Protein AF-X0XBH0-F1 (afdb_monomer_lite)

Radius of gyration: 17.55 Å; chains: 1; bounding box: 40×26×43 Å

Sequence (99 aa):
TYCTFSLRGKPFDKLWETIKGRSIAEVKEQEGEENPLFRQIRKHGLTREFPLIITTIKAFSEGRVRLEGDQVVDHNGKPIKAYDLTEEIDEKVKGALAE

Organism: NCBI:txid412755

Structure (mmCIF, N/CA/C/O backbone):
data_AF-X0XBH0-F1
#
_entry.id   AF-X0XBH0-F1
#
loop_
_atom_site.group_PDB
_atom_site.id
_atom_site.type_symbol
_atom_site.label_atom_id
_atom_site.label_alt_id
_atom_site.label_comp_id
_atom_site.label_asym_id
_atom_site.label_entity_id
_atom_site.label_seq_id
_atom_site.pdbx_PDB_ins_code
_atom_site.Cartn_x
_atom_site.Cartn_y
_atom_site.Cartn_z
_atom_site.occupancy
_atom_site.B_iso_or_equiv
_atom_site.auth_seq_id
_atom_site.auth_comp_id
_atom_site.auth_asym_id
_atom_site.auth_atom_id
_atom_site.pdbx_PDB_model_num
ATOM 1 N N . THR A 1 1 ? 4.485 0.941 -11.712 1.00 94.94 1 THR A N 1
ATOM 2 C CA . THR A 1 1 ? 4.485 -0.205 -10.777 1.00 94.94 1 THR A CA 1
ATOM 3 C C . THR A 1 1 ? 3.481 0.064 -9.669 1.00 94.94 1 THR A C 1
ATOM 5 O O . THR A 1 1 ? 3.070 1.211 -9.526 1.00 94.94 1 THR A O 1
ATOM 8 N N . TYR A 1 2 ? 3.050 -0.946 -8.917 1.00 97.00 2 TYR A N 1
ATOM 9 C CA . TYR A 1 2 ? 2.197 -0.772 -7.735 1.00 97.00 2 TYR A CA 1
ATOM 10 C C . TYR A 1 2 ? 2.372 -1.935 -6.751 1.00 97.00 2 TYR A C 1
ATOM 12 O O . TYR A 1 2 ? 2.920 -2.973 -7.104 1.00 97.00 2 TYR A O 1
ATOM 20 N N . CYS A 1 3 ? 1.893 -1.751 -5.525 1.00 97.38 3 CYS A N 1
ATOM 21 C CA . CYS A 1 3 ? 1.722 -2.797 -4.520 1.00 97.38 3 CYS A CA 1
ATOM 22 C C . CYS A 1 3 ? 0.366 -2.570 -3.853 1.00 97.38 3 CYS A C 1
ATOM 24 O O . CYS A 1 3 ? -0.008 -1.422 -3.600 1.00 97.38 3 CYS A O 1
ATOM 26 N N . THR A 1 4 ? -0.363 -3.641 -3.562 1.00 96.75 4 THR A N 1
ATOM 27 C CA . THR A 1 4 ? -1.619 -3.576 -2.805 1.00 96.75 4 THR A CA 1
ATOM 28 C C . THR A 1 4 ? -1.475 -4.255 -1.450 1.00 96.75 4 THR A C 1
ATOM 30 O O . THR A 1 4 ? -0.561 -5.041 -1.239 1.00 96.75 4 THR A O 1
ATOM 33 N N . PHE A 1 5 ? -2.352 -3.927 -0.506 1.00 95.62 5 PHE A N 1
ATOM 34 C CA . PHE A 1 5 ? -2.511 -4.688 0.729 1.00 95.62 5 PHE A CA 1
ATOM 35 C C . PHE A 1 5 ? -3.971 -4.635 1.172 1.00 95.62 5 PHE A C 1
ATOM 37 O O . PHE A 1 5 ? -4.698 -3.684 0.874 1.00 95.62 5 PHE A O 1
ATOM 44 N N . SER A 1 6 ? -4.411 -5.678 1.870 1.00 95.56 6 SER A N 1
ATOM 45 C CA . SER A 1 6 ? -5.780 -5.762 2.369 1.00 95.56 6 SER A CA 1
ATOM 46 C C . SER A 1 6 ? -5.987 -4.816 3.551 1.00 95.56 6 SER A C 1
ATOM 48 O O . SER A 1 6 ? -5.204 -4.817 4.496 1.00 95.56 6 SER A O 1
ATOM 50 N N . LEU A 1 7 ? -7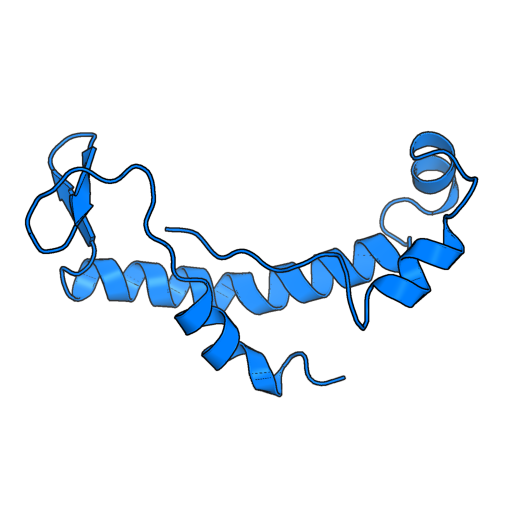.092 -4.066 3.537 1.00 96.06 7 LEU A N 1
ATOM 51 C CA . LEU A 1 7 ? -7.583 -3.323 4.706 1.00 96.06 7 LEU A CA 1
ATOM 52 C C . LEU A 1 7 ? -8.473 -4.184 5.620 1.00 96.06 7 LEU A 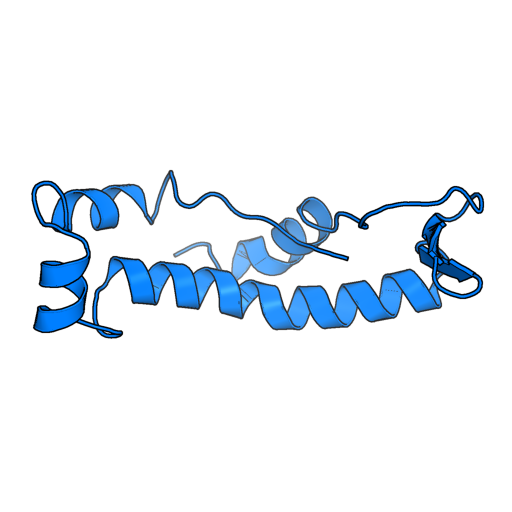C 1
ATOM 54 O O . LEU A 1 7 ? -9.069 -3.672 6.561 1.00 96.06 7 LEU A O 1
ATOM 58 N N . ARG A 1 8 ? -8.611 -5.478 5.318 1.00 94.56 8 ARG A N 1
ATOM 59 C CA . ARG A 1 8 ? -9.313 -6.499 6.111 1.00 94.56 8 ARG A CA 1
ATOM 60 C C . ARG A 1 8 ? -8.311 -7.512 6.657 1.00 94.56 8 ARG A C 1
ATOM 62 O O . ARG A 1 8 ? -7.262 -7.721 6.047 1.00 94.56 8 ARG A O 1
ATOM 69 N N . GLY A 1 9 ? -8.661 -8.179 7.747 1.00 93.50 9 GLY A N 1
ATOM 70 C CA . GLY A 1 9 ? -7.762 -9.046 8.498 1.00 93.50 9 GLY A CA 1
ATOM 71 C C . GLY A 1 9 ? -7.102 -8.310 9.662 1.00 93.50 9 GLY A C 1
ATOM 72 O O . GLY A 1 9 ? -7.261 -7.100 9.854 1.00 93.50 9 GLY A O 1
ATOM 73 N N . LYS A 1 10 ? -6.316 -9.041 10.457 1.00 89.44 10 LYS A N 1
ATOM 74 C CA . LYS A 1 10 ? -5.485 -8.429 11.501 1.00 89.44 10 LYS A CA 1
ATOM 75 C C . LYS A 1 10 ? -4.389 -7.565 10.848 1.00 89.44 10 LYS A C 1
ATOM 77 O O . LYS A 1 10 ? -3.804 -8.010 9.865 1.00 89.44 10 LYS A O 1
ATOM 82 N N . PRO A 1 11 ? -4.089 -6.366 11.382 1.00 91.44 11 PRO A N 1
A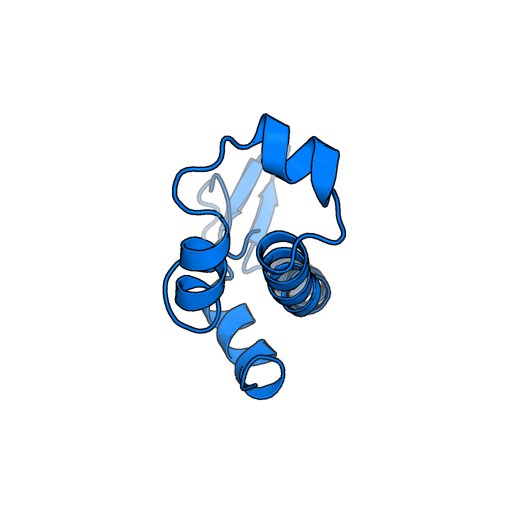TOM 83 C CA . PRO A 1 11 ? -4.638 -5.771 12.607 1.00 91.44 11 PRO A CA 1
ATOM 84 C C . PRO A 1 11 ? -5.902 -4.907 12.401 1.00 91.44 11 PRO A C 1
ATOM 86 O O . PRO A 1 11 ? -6.465 -4.419 13.379 1.00 91.44 11 PRO A O 1
ATOM 89 N N . PHE A 1 12 ? -6.363 -4.709 11.163 1.00 96.44 12 PHE A N 1
ATOM 90 C CA . PHE A 1 12 ? -7.423 -3.754 10.823 1.00 96.44 12 PHE A CA 1
ATOM 91 C C . PHE A 1 12 ? -8.812 -4.126 11.338 1.00 96.44 12 PHE A C 1
ATOM 93 O O . PHE A 1 12 ? -9.564 -3.229 11.704 1.00 96.44 12 PHE A O 1
ATOM 100 N N . ASP A 1 13 ? -9.166 -5.412 11.397 1.00 96.06 13 ASP A N 1
ATOM 101 C CA . ASP A 1 13 ? -10.534 -5.835 11.741 1.00 96.06 13 ASP A CA 1
ATOM 102 C C . ASP A 1 13 ? -11.023 -5.253 13.074 1.00 96.06 13 ASP A C 1
ATOM 104 O O . ASP A 1 13 ? -12.147 -4.767 13.166 1.00 96.06 13 ASP A O 1
ATOM 108 N N . LYS A 1 14 ? -10.157 -5.215 14.096 1.00 95.75 14 LYS A N 1
ATOM 109 C CA . LYS A 1 14 ? -10.501 -4.620 15.398 1.00 95.75 14 LYS A CA 1
ATOM 110 C C . LYS A 1 14 ? -10.735 -3.111 15.307 1.00 95.75 14 LYS A C 1
ATOM 112 O O . LYS A 1 14 ? -11.598 -2.593 16.002 1.00 95.75 14 LYS A O 1
ATOM 117 N N . LEU A 1 15 ? -9.968 -2.418 14.466 1.00 96.50 15 LEU A N 1
ATOM 118 C CA . LEU A 1 15 ? -10.054 -0.969 14.270 1.00 96.50 15 LEU A CA 1
ATOM 119 C C . LEU A 1 15 ? -11.262 -0.581 13.407 1.00 96.50 15 LEU A C 1
ATOM 121 O O . LEU A 1 15 ? -11.818 0.496 13.572 1.00 96.50 15 LEU A O 1
ATOM 125 N N . TRP A 1 16 ? -11.712 -1.463 12.513 1.00 96.75 16 TRP A N 1
ATOM 126 C CA . TRP A 1 16 ? -12.977 -1.275 11.802 1.00 96.75 16 TRP A CA 1
ATOM 127 C C . TRP A 1 16 ? -14.182 -1.335 12.743 1.00 96.75 16 TRP A C 1
ATOM 129 O O . TRP A 1 16 ? -15.119 -0.557 12.577 1.00 96.75 16 TRP A O 1
ATOM 139 N N . GLU A 1 17 ? -14.161 -2.219 13.743 1.00 96.56 17 GLU A N 1
ATOM 140 C CA . GLU A 1 17 ? -15.258 -2.321 14.711 1.00 96.56 17 GLU A CA 1
ATOM 141 C C . GLU A 1 17 ? -15.401 -1.058 15.581 1.00 96.56 17 GLU A C 1
ATOM 143 O O . GLU A 1 17 ? -16.521 -0.726 15.963 1.00 96.56 17 GLU A O 1
ATOM 148 N N . THR A 1 18 ? -14.329 -0.293 15.839 1.00 95.06 18 THR A N 1
ATOM 149 C CA . THR A 1 18 ? -14.413 0.938 16.657 1.00 95.06 18 THR A CA 1
ATOM 150 C C . THR A 1 18 ? -15.133 2.098 15.966 1.00 95.06 18 THR A C 1
ATOM 152 O O . THR A 1 18 ? -15.586 3.026 16.637 1.00 95.06 18 THR A O 1
ATOM 155 N N . ILE A 1 19 ? -15.258 2.063 14.636 1.00 95.50 19 ILE A N 1
ATOM 156 C CA . ILE A 1 19 ? -15.960 3.093 13.853 1.00 95.50 19 ILE A CA 1
ATOM 157 C C . ILE A 1 19 ? -17.302 2.606 13.291 1.00 95.50 19 ILE A C 1
ATOM 159 O O . ILE A 1 19 ? -17.976 3.319 12.549 1.00 95.50 19 ILE A O 1
ATOM 163 N N . LYS A 1 20 ? -17.711 1.384 13.633 1.00 95.38 20 LYS A N 1
ATOM 164 C CA . LYS A 1 20 ? -18.949 0.778 13.147 1.00 95.38 20 LYS A CA 1
ATOM 165 C C . LYS A 1 20 ? -20.168 1.560 13.633 1.00 95.38 20 LYS A C 1
ATOM 167 O O . LYS A 1 20 ? -20.286 1.883 14.810 1.00 95.38 20 LYS A O 1
ATOM 172 N N . GLY A 1 21 ? -21.087 1.850 12.714 1.00 95.50 21 GLY A N 1
ATOM 173 C CA . GLY A 1 21 ? -22.293 2.631 13.004 1.00 95.50 21 GLY A CA 1
ATOM 174 C C . GLY A 1 21 ? -22.078 4.148 13.045 1.00 95.50 21 GLY A C 1
ATOM 175 O O .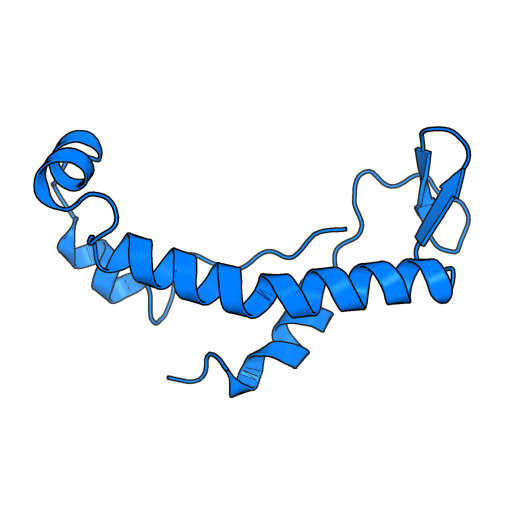 GLY A 1 21 ? -23.053 4.872 13.213 1.00 95.50 21 GLY A O 1
ATOM 176 N N . ARG A 1 22 ? -20.845 4.632 12.848 1.00 96.62 22 ARG A N 1
ATOM 177 C CA . ARG A 1 22 ? -20.534 6.057 12.680 1.00 96.62 22 ARG A CA 1
ATOM 178 C C . ARG A 1 22 ? -20.374 6.381 11.201 1.00 96.62 22 ARG A C 1
ATOM 180 O O . ARG A 1 22 ? -19.892 5.559 10.419 1.00 96.62 22 ARG A O 1
ATOM 187 N N . SER A 1 23 ? -20.768 7.583 10.806 1.00 96.69 23 SER A N 1
ATOM 188 C CA . SER A 1 23 ? -20.499 8.080 9.461 1.00 96.69 23 SER A CA 1
ATOM 189 C C . SER A 1 23 ? -19.026 8.477 9.308 1.00 96.69 23 SER A C 1
ATOM 191 O O . SER A 1 23 ? -18.356 8.870 10.263 1.00 96.69 23 SER A O 1
ATOM 193 N N . ILE A 1 24 ? -18.515 8.430 8.074 1.00 94.62 24 ILE A N 1
ATOM 194 C CA . ILE A 1 24 ? -17.144 8.878 7.770 1.00 94.62 24 ILE A CA 1
ATOM 195 C C . ILE A 1 24 ? -16.965 10.363 8.118 1.00 94.62 24 ILE A C 1
ATOM 197 O O . ILE A 1 24 ? -15.896 10.757 8.578 1.00 94.62 24 ILE A O 1
ATOM 201 N N . ALA A 1 25 ? -18.006 11.180 7.924 1.00 97.25 25 ALA A N 1
ATOM 202 C CA . ALA A 1 25 ? -17.978 12.599 8.263 1.00 97.25 25 ALA A CA 1
ATOM 203 C C . ALA A 1 25 ? -17.779 12.818 9.772 1.00 97.25 25 ALA A C 1
ATOM 205 O O . ALA A 1 25 ? -16.904 13.586 10.153 1.00 97.25 25 ALA A O 1
ATOM 206 N N . GLU A 1 26 ? -18.515 12.092 10.621 1.00 97.50 26 GLU A N 1
ATOM 207 C CA . GLU A 1 26 ? -18.367 12.174 12.082 1.00 97.50 26 GLU A CA 1
ATOM 208 C C . GLU A 1 26 ? -16.987 11.712 12.553 1.00 97.50 26 GLU A C 1
ATOM 210 O O . GLU A 1 26 ? -16.372 12.370 13.387 1.00 97.50 26 GLU A O 1
ATOM 215 N N . VAL A 1 27 ? -16.480 10.599 12.010 1.00 97.12 27 VAL A N 1
ATOM 216 C CA . VAL A 1 27 ? -15.140 10.091 12.350 1.00 97.12 27 VAL A CA 1
ATOM 217 C C . VAL A 1 27 ? -14.068 11.110 11.958 1.00 97.12 27 VAL A C 1
ATOM 219 O O . VAL A 1 27 ? -13.156 11.383 12.736 1.00 97.12 27 VAL A O 1
ATOM 222 N N . LYS A 1 28 ? -14.189 11.712 10.769 1.00 96.38 28 LYS A N 1
ATOM 223 C CA . LYS A 1 28 ? -13.242 12.720 10.287 1.00 96.38 28 LYS A CA 1
ATOM 224 C C . LYS A 1 28 ? -13.282 14.002 11.121 1.00 96.38 28 LYS A C 1
ATOM 226 O O . LYS A 1 28 ? -12.222 14.545 11.397 1.00 96.38 28 LYS A O 1
ATOM 231 N N . GLU A 1 29 ? -14.465 14.464 11.512 1.00 97.81 29 GLU A N 1
ATOM 232 C CA . GLU A 1 29 ? -14.624 15.673 12.329 1.00 97.81 29 GLU A CA 1
ATOM 233 C C . GLU A 1 29 ? -14.078 15.479 13.751 1.00 97.81 29 GLU A C 1
ATOM 235 O O . GLU A 1 29 ? -13.404 16.352 14.285 1.00 97.81 29 GLU A O 1
ATOM 240 N N . GLN A 1 30 ? -14.346 14.324 14.367 1.00 96.94 30 GLN A N 1
ATOM 241 C CA . GLN A 1 30 ? -13.997 14.075 15.770 1.00 96.94 30 GLN A CA 1
A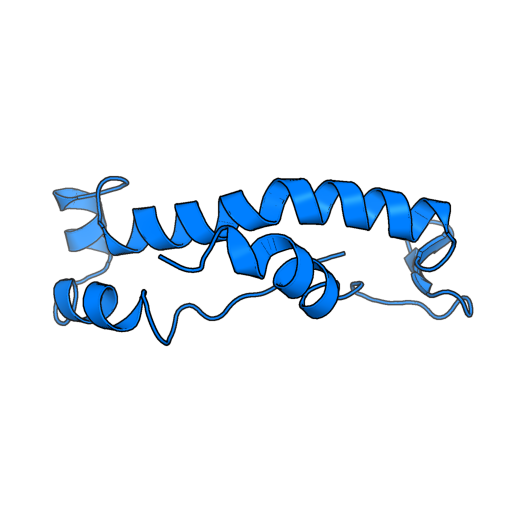TOM 242 C C . GLN A 1 30 ? -12.548 13.623 15.966 1.00 96.94 30 GLN A C 1
ATOM 244 O O . GLN A 1 30 ? -11.933 13.961 16.974 1.00 96.94 30 GLN A O 1
ATOM 249 N N . GLU A 1 31 ? -12.016 12.820 15.043 1.00 97.38 31 GLU A N 1
ATOM 250 C CA . GLU A 1 31 ? -10.699 12.188 15.191 1.00 97.38 31 GLU A CA 1
ATOM 251 C C . GLU A 1 31 ? -9.725 12.578 14.078 1.00 97.38 31 GLU A C 1
ATOM 253 O O . GLU A 1 31 ? -8.518 12.614 14.308 1.00 97.38 31 GLU A O 1
ATOM 258 N N . GLY A 1 32 ? -10.217 12.861 12.870 1.00 95.94 32 GLY A N 1
ATOM 259 C CA . GLY A 1 32 ? -9.377 13.238 11.734 1.00 95.94 32 GLY A CA 1
ATOM 260 C C . GLY A 1 32 ? -8.248 12.237 11.479 1.00 95.94 32 GLY A C 1
ATOM 261 O O . GLY A 1 32 ? -8.474 11.030 11.367 1.00 95.94 32 GLY A O 1
ATOM 262 N N . GLU A 1 33 ? -7.019 12.744 11.386 1.00 96.31 33 GLU A N 1
ATOM 263 C CA . GLU A 1 33 ? -5.819 11.921 11.186 1.00 96.31 33 GLU A CA 1
ATOM 264 C C . GLU A 1 33 ? -5.394 11.143 12.439 1.00 96.31 33 GLU A C 1
ATOM 266 O O . GLU A 1 33 ? -4.624 10.190 12.326 1.00 96.31 33 GLU A O 1
ATOM 271 N N . GLU A 1 34 ? -5.930 11.484 13.615 1.00 97.06 34 GLU A N 1
ATOM 272 C CA . GLU A 1 34 ? -5.680 10.750 14.857 1.00 97.06 34 GLU A CA 1
ATOM 273 C C . GLU A 1 34 ? -6.531 9.482 14.983 1.00 97.06 34 GLU A C 1
ATOM 275 O O . GLU A 1 34 ? -6.292 8.668 15.879 1.00 97.06 34 GLU A O 1
ATOM 280 N N . ASN A 1 35 ? -7.475 9.254 14.060 1.00 97.62 35 ASN A N 1
ATOM 281 C CA . ASN A 1 35 ? -8.280 8.041 14.048 1.00 97.62 35 ASN A CA 1
ATOM 282 C C . ASN A 1 35 ? -7.383 6.780 13.992 1.00 97.62 35 ASN A C 1
ATOM 284 O O . ASN A 1 35 ? -6.583 6.630 13.059 1.00 97.62 35 ASN A O 1
ATOM 288 N N . PRO A 1 36 ? -7.529 5.825 14.932 1.00 96.81 36 PRO A N 1
ATOM 289 C CA . PRO A 1 36 ? -6.651 4.659 15.012 1.00 96.81 36 PRO A CA 1
ATOM 290 C C . PRO A 1 36 ? -6.625 3.793 13.747 1.00 96.81 36 PRO A C 1
ATOM 292 O O . PRO A 1 36 ? -5.560 3.307 13.358 1.00 96.81 36 PRO A O 1
ATOM 295 N N . LEU A 1 37 ? -7.771 3.613 13.078 1.00 97.06 37 LEU A N 1
ATOM 296 C CA . LEU A 1 37 ? -7.834 2.879 11.814 1.00 97.06 37 LEU A CA 1
ATOM 297 C C . LEU A 1 37 ? -7.041 3.614 10.731 1.00 97.06 37 LEU A C 1
ATOM 299 O O . LEU A 1 37 ? -6.194 3.003 10.081 1.00 97.06 37 LEU A O 1
ATOM 303 N N . PHE A 1 38 ? -7.266 4.919 10.567 1.00 96.94 38 PHE A N 1
ATOM 304 C CA . PHE A 1 38 ? -6.536 5.733 9.597 1.00 96.94 38 PHE A CA 1
ATOM 305 C C . PHE A 1 38 ? -5.023 5.688 9.840 1.00 96.94 38 PHE A C 1
ATOM 307 O O . PHE A 1 38 ? -4.263 5.384 8.917 1.00 96.94 38 PHE A O 1
ATOM 314 N N . ARG A 1 39 ? -4.577 5.895 11.086 1.00 97.44 39 ARG A N 1
ATOM 315 C CA . ARG A 1 39 ? -3.155 5.812 11.455 1.00 97.44 39 ARG A CA 1
ATOM 316 C C . ARG A 1 39 ? -2.559 4.451 11.131 1.00 97.44 39 ARG A C 1
ATOM 318 O O . ARG A 1 39 ? -1.449 4.386 10.604 1.00 97.44 39 ARG A O 1
ATOM 325 N N . GLN A 1 40 ? -3.291 3.368 11.386 1.00 96.94 40 GLN A N 1
ATOM 326 C CA . GLN A 1 40 ? -2.803 2.028 11.078 1.00 96.94 40 GLN A CA 1
ATOM 327 C C . GLN A 1 40 ? -2.710 1.780 9.568 1.00 96.94 40 GLN A C 1
ATOM 329 O O . GLN A 1 40 ? -1.722 1.211 9.104 1.00 96.94 40 GLN A O 1
ATOM 334 N N . ILE A 1 41 ? -3.681 2.254 8.780 1.00 96.75 41 ILE A N 1
ATOM 335 C CA . ILE A 1 41 ? -3.621 2.200 7.310 1.00 96.75 41 ILE A CA 1
ATOM 336 C C . ILE A 1 41 ? -2.402 2.982 6.806 1.00 96.75 41 ILE A C 1
ATOM 338 O O . ILE A 1 41 ? -1.652 2.486 5.963 1.00 96.75 41 ILE A O 1
ATOM 342 N N . ARG A 1 42 ? -2.156 4.178 7.357 1.00 96.75 42 ARG A N 1
ATOM 343 C CA . ARG A 1 42 ? -0.989 5.002 7.018 1.00 96.75 42 ARG A CA 1
ATOM 344 C C . ARG A 1 42 ? 0.327 4.328 7.397 1.00 96.75 42 ARG A C 1
ATOM 346 O O . ARG A 1 42 ? 1.227 4.324 6.563 1.00 96.75 42 ARG A O 1
ATOM 353 N N . LYS A 1 43 ? 0.428 3.709 8.581 1.00 95.50 43 LYS A N 1
ATOM 354 C CA . LYS A 1 43 ? 1.602 2.920 9.001 1.00 95.50 43 LYS A CA 1
ATOM 355 C C . LYS A 1 43 ? 1.903 1.828 7.971 1.00 95.50 43 LYS A C 1
ATOM 357 O O . LYS A 1 43 ? 3.005 1.780 7.441 1.00 95.50 43 LYS A O 1
ATOM 362 N N . HIS A 1 44 ? 0.905 1.012 7.625 1.00 95.94 44 HIS A N 1
ATOM 363 C CA . HIS A 1 44 ? 1.062 -0.089 6.663 1.00 95.94 44 HIS A CA 1
ATOM 364 C C . HIS A 1 44 ? 1.402 0.375 5.244 1.00 95.94 44 HIS A C 1
ATOM 366 O O . HIS A 1 44 ? 2.168 -0.303 4.556 1.00 95.94 44 HIS A O 1
ATOM 372 N N . GLY A 1 45 ? 0.849 1.509 4.808 1.00 96.19 45 GLY A N 1
ATOM 373 C CA . GLY A 1 45 ? 1.194 2.125 3.528 1.00 96.19 45 GLY A CA 1
ATOM 374 C C . GLY A 1 45 ? 2.630 2.649 3.508 1.00 96.19 45 GLY A C 1
ATOM 375 O O . GLY A 1 45 ? 3.387 2.324 2.597 1.00 96.19 45 GLY A O 1
ATOM 376 N N . LEU A 1 46 ? 3.035 3.389 4.544 1.00 96.31 46 LEU A N 1
ATOM 377 C CA . LEU A 1 46 ? 4.373 3.976 4.646 1.00 96.31 46 LEU A CA 1
ATOM 378 C C . LEU A 1 46 ? 5.467 2.905 4.740 1.00 96.31 46 LEU A C 1
ATOM 380 O O . LEU A 1 46 ? 6.502 3.026 4.089 1.00 96.31 46 LEU A O 1
ATOM 384 N N . THR A 1 47 ? 5.225 1.816 5.477 1.00 96.38 47 THR A N 1
ATOM 385 C CA . THR A 1 47 ? 6.150 0.673 5.538 1.00 96.38 47 THR A CA 1
ATOM 386 C C . THR A 1 47 ? 6.445 0.086 4.151 1.00 96.38 47 THR A C 1
ATOM 388 O O . THR A 1 47 ? 7.533 -0.438 3.929 1.00 96.38 47 THR A O 1
ATOM 391 N N . ARG A 1 48 ? 5.507 0.193 3.201 1.00 97.69 48 ARG A N 1
ATOM 392 C CA . ARG A 1 48 ? 5.649 -0.317 1.827 1.00 97.69 48 ARG A CA 1
ATOM 393 C C . ARG A 1 48 ? 6.198 0.709 0.838 1.00 97.69 48 ARG A C 1
ATOM 395 O O . ARG A 1 48 ? 6.687 0.312 -0.215 1.00 97.69 48 ARG A O 1
ATOM 402 N N . GLU A 1 49 ? 6.150 1.998 1.162 1.00 97.06 49 GLU A N 1
ATOM 403 C CA . GLU A 1 49 ? 6.464 3.087 0.231 1.00 97.06 49 GLU A CA 1
ATOM 404 C C . GLU A 1 49 ? 7.929 3.062 -0.229 1.00 97.06 49 GLU A C 1
ATOM 406 O O . GLU A 1 49 ? 8.204 2.952 -1.425 1.00 97.06 49 GLU A O 1
ATOM 411 N N . PHE A 1 50 ? 8.882 3.063 0.708 1.00 97.12 50 PHE A N 1
ATOM 412 C CA . PHE A 1 50 ? 10.307 2.997 0.366 1.00 97.12 50 PHE A CA 1
ATOM 413 C C . PHE A 1 50 ? 10.701 1.690 -0.344 1.00 97.12 50 PHE A C 1
ATOM 415 O O . PHE A 1 50 ? 11.352 1.768 -1.393 1.00 97.12 50 PHE A O 1
ATOM 422 N N . PRO A 1 51 ? 10.298 0.493 0.139 1.00 97.56 51 PRO A N 1
ATOM 423 C CA . PRO A 1 51 ? 10.517 -0.749 -0.597 1.00 97.56 51 PRO A CA 1
ATOM 424 C C . PRO A 1 51 ? 9.963 -0.711 -2.024 1.00 97.56 51 PRO A C 1
ATOM 426 O O . PRO A 1 51 ? 10.641 -1.170 -2.945 1.00 97.56 51 PRO A O 1
ATOM 429 N N . LEU A 1 52 ? 8.770 -0.142 -2.231 1.00 98.19 52 LEU A N 1
ATOM 430 C CA . LEU A 1 52 ? 8.152 -0.023 -3.550 1.00 98.19 52 LEU A CA 1
ATOM 431 C C . LEU A 1 52 ? 8.962 0.877 -4.484 1.00 98.19 52 LEU A C 1
ATOM 433 O O . LEU A 1 52 ? 9.194 0.492 -5.630 1.00 98.19 52 LEU A O 1
ATOM 437 N N . ILE A 1 53 ? 9.435 2.032 -4.009 1.00 98.31 53 ILE A N 1
ATOM 438 C CA . ILE A 1 53 ? 10.268 2.949 -4.803 1.00 98.31 53 ILE A CA 1
ATOM 439 C C . ILE A 1 53 ? 11.560 2.250 -5.245 1.00 98.31 53 ILE A C 1
ATOM 441 O O . ILE A 1 53 ? 11.862 2.203 -6.438 1.00 98.31 53 ILE A O 1
ATOM 445 N N . ILE A 1 54 ? 12.291 1.644 -4.305 1.00 98.19 54 ILE A N 1
ATOM 446 C CA . ILE A 1 54 ? 13.562 0.961 -4.592 1.00 98.19 54 ILE A CA 1
ATOM 447 C C . ILE A 1 54 ? 13.346 -0.191 -5.581 1.00 98.19 54 ILE A C 1
ATOM 449 O O . ILE A 1 54 ? 14.081 -0.333 -6.559 1.00 98.19 54 ILE A O 1
ATOM 453 N N . THR A 1 55 ? 12.312 -1.001 -5.355 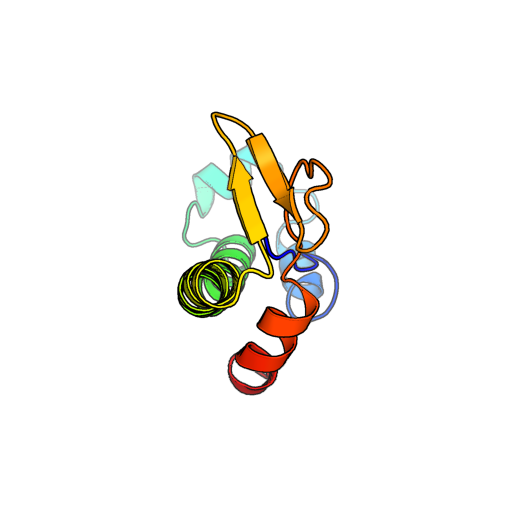1.00 98.06 55 THR A N 1
ATOM 454 C CA . THR A 1 55 ? 11.999 -2.155 -6.208 1.00 98.06 55 THR A CA 1
ATOM 455 C C . THR A 1 55 ? 11.546 -1.724 -7.600 1.00 98.06 55 THR A C 1
ATOM 457 O O . THR A 1 55 ? 11.890 -2.369 -8.586 1.00 98.06 55 THR A O 1
ATOM 460 N N . THR A 1 56 ? 10.845 -0.595 -7.704 1.00 97.88 56 THR A N 1
ATOM 461 C CA . THR A 1 56 ? 10.476 0.005 -8.990 1.00 97.88 56 THR A CA 1
ATOM 462 C C . THR A 1 56 ? 11.712 0.397 -9.789 1.00 97.88 56 THR A C 1
ATOM 464 O O . THR A 1 56 ? 11.833 0.001 -10.946 1.00 97.88 56 THR A O 1
ATOM 467 N N . ILE A 1 57 ? 12.659 1.113 -9.174 1.00 98.19 57 ILE A N 1
ATOM 468 C CA . ILE A 1 57 ? 13.921 1.500 -9.825 1.00 98.19 57 ILE A CA 1
ATOM 469 C C . ILE A 1 57 ? 14.686 0.251 -10.281 1.00 98.19 57 ILE A C 1
ATOM 471 O O . ILE A 1 57 ? 15.159 0.188 -11.415 1.00 98.19 57 ILE A O 1
ATOM 475 N N . LYS A 1 58 ? 14.750 -0.774 -9.425 1.00 98.06 58 LYS A N 1
ATOM 476 C CA . LYS A 1 58 ? 15.395 -2.049 -9.744 1.00 98.06 58 LYS A CA 1
ATOM 477 C C . LYS A 1 58 ? 14.727 -2.759 -10.930 1.00 98.06 58 LYS A C 1
ATOM 479 O O . LYS A 1 58 ? 15.427 -3.198 -11.833 1.00 98.06 58 LYS A O 1
ATOM 484 N N . ALA A 1 59 ? 13.395 -2.811 -10.979 1.00 97.69 59 ALA A N 1
ATOM 485 C CA . ALA A 1 59 ? 12.657 -3.427 -12.084 1.00 97.69 59 ALA A CA 1
ATOM 486 C C . ALA A 1 59 ? 12.937 -2.752 -13.439 1.00 97.69 59 ALA A C 1
ATOM 488 O O . ALA A 1 59 ? 13.044 -3.447 -14.450 1.00 97.69 59 ALA A O 1
ATOM 489 N N . PHE A 1 60 ? 13.114 -1.426 -13.456 1.00 97.12 60 PHE A N 1
ATOM 490 C CA . PHE A 1 60 ? 13.561 -0.703 -14.650 1.00 97.12 60 PHE A CA 1
ATOM 491 C C . PHE A 1 60 ? 15.023 -1.004 -14.994 1.00 97.12 60 PHE A C 1
ATOM 493 O O . PHE A 1 60 ? 15.330 -1.309 -16.143 1.00 97.12 60 PHE A O 1
ATOM 500 N N . SER A 1 61 ? 15.919 -0.967 -14.002 1.00 97.44 61 SER A N 1
ATOM 501 C CA . SER A 1 61 ? 17.348 -1.250 -14.199 1.00 97.44 61 SER A CA 1
ATOM 502 C C . SER A 1 61 ? 17.615 -2.663 -14.726 1.00 97.44 61 SER A C 1
ATOM 504 O O . SER A 1 61 ? 18.605 -2.874 -15.419 1.00 97.44 61 SER A O 1
ATOM 506 N N . GLU A 1 62 ? 16.767 -3.630 -14.381 1.00 97.31 62 GLU A N 1
ATOM 507 C CA . GLU A 1 62 ? 16.879 -5.032 -14.801 1.00 97.31 62 GLU A CA 1
ATOM 508 C C . GLU A 1 62 ? 16.136 -5.330 -16.112 1.00 97.31 62 GLU A C 1
ATOM 510 O O . GLU A 1 62 ? 16.150 -6.465 -16.579 1.00 97.31 62 GLU A O 1
ATOM 515 N N . GLY A 1 63 ? 15.441 -4.347 -16.696 1.00 96.50 63 GLY A N 1
ATOM 516 C CA . GLY A 1 63 ? 14.644 -4.541 -17.909 1.00 96.50 63 GLY A CA 1
ATOM 517 C C . GLY A 1 63 ? 13.377 -5.385 -17.715 1.00 96.50 63 GLY A C 1
ATOM 518 O O . GLY A 1 63 ? 12.735 -5.736 -18.705 1.00 96.50 63 GLY A O 1
ATOM 519 N N . ARG A 1 64 ? 12.979 -5.681 -16.466 1.00 96.75 64 ARG A N 1
ATOM 520 C CA . ARG A 1 64 ? 11.688 -6.331 -16.152 1.00 96.75 64 ARG A CA 1
ATOM 521 C C . ARG A 1 64 ? 10.507 -5.467 -16.598 1.00 96.75 64 ARG A C 1
ATOM 523 O O . ARG A 1 64 ? 9.473 -5.992 -17.007 1.00 96.75 64 ARG A O 1
ATOM 530 N N . VAL A 1 65 ? 10.692 -4.149 -16.528 1.00 96.75 65 VAL A N 1
ATOM 531 C CA . VAL A 1 65 ? 9.782 -3.120 -17.039 1.00 96.75 65 VAL A CA 1
ATOM 532 C C . VAL A 1 65 ? 10.591 -2.117 -17.846 1.00 96.75 65 VAL A C 1
ATOM 534 O O . VAL A 1 65 ? 11.701 -1.759 -17.455 1.00 96.75 65 VAL A O 1
ATOM 537 N N . ARG A 1 66 ? 10.038 -1.640 -18.959 1.00 96.19 66 ARG A N 1
ATOM 538 C CA . ARG A 1 66 ? 10.656 -0.608 -19.799 1.00 96.19 66 ARG A CA 1
ATOM 539 C C . ARG A 1 66 ? 9.633 0.453 -20.194 1.00 96.19 66 ARG A C 1
ATOM 541 O O . ARG A 1 66 ? 8.426 0.241 -20.084 1.00 96.19 66 ARG A O 1
ATOM 548 N N . LEU A 1 67 ? 10.137 1.606 -20.623 1.00 94.19 67 LEU A N 1
ATOM 549 C CA . LEU A 1 67 ? 9.345 2.658 -21.254 1.00 94.19 67 LEU A CA 1
ATOM 550 C C . LEU A 1 67 ? 9.645 2.649 -22.751 1.00 94.19 67 LEU A C 1
ATOM 552 O O . LEU A 1 67 ? 10.809 2.730 -23.143 1.00 94.19 67 LEU A O 1
ATOM 556 N N . GLU A 1 68 ? 8.603 2.559 -23.569 1.00 94.94 68 GLU A N 1
ATOM 557 C CA . GLU A 1 68 ? 8.677 2.675 -25.024 1.00 94.94 68 GLU A CA 1
ATOM 558 C C . GLU A 1 68 ? 7.716 3.796 -25.446 1.00 94.94 68 GLU A C 1
ATOM 560 O O . GLU A 1 68 ? 6.500 3.623 -25.478 1.00 94.94 68 GLU A O 1
ATOM 565 N N . GLY A 1 69 ? 8.265 4.993 -25.684 1.00 92.38 69 GLY A N 1
ATOM 566 C CA . GLY A 1 69 ? 7.464 6.201 -25.896 1.00 92.38 69 GLY A CA 1
ATOM 567 C C . GLY A 1 69 ? 6.684 6.600 -24.640 1.00 92.38 69 GLY A C 1
ATOM 568 O O . GLY A 1 69 ? 7.270 6.812 -23.580 1.00 92.38 69 GLY A O 1
ATOM 569 N N . ASP A 1 70 ? 5.365 6.714 -24.771 1.00 92.12 70 ASP A N 1
ATOM 570 C CA . ASP A 1 70 ? 4.419 6.983 -23.683 1.00 92.12 70 ASP A CA 1
ATOM 571 C C . ASP A 1 70 ? 3.849 5.701 -23.046 1.00 92.12 70 ASP A C 1
ATOM 573 O O . ASP A 1 70 ? 3.022 5.772 -22.133 1.00 92.12 70 ASP A O 1
ATOM 577 N N . GLN A 1 71 ? 4.299 4.523 -23.495 1.00 94.06 71 GLN A N 1
ATOM 578 C CA . GLN A 1 71 ? 3.818 3.233 -23.017 1.00 94.06 71 GLN A CA 1
ATOM 579 C C . GLN A 1 71 ? 4.804 2.572 -22.054 1.00 94.06 71 GLN A C 1
ATOM 581 O O . GLN A 1 71 ? 6.023 2.605 -22.227 1.00 94.06 71 GLN A O 1
ATOM 586 N N . VAL A 1 72 ? 4.250 1.907 -21.042 1.00 95.00 72 VAL A N 1
ATOM 587 C CA . VAL A 1 72 ? 4.995 0.977 -20.191 1.00 95.00 72 VAL A CA 1
ATOM 588 C C . VAL A 1 72 ? 4.873 -0.415 -20.802 1.00 95.00 72 VAL A C 1
ATOM 590 O O . VAL A 1 72 ? 3.763 -0.864 -21.091 1.00 95.00 72 VAL A O 1
ATOM 593 N N . VAL A 1 73 ? 5.996 -1.110 -20.967 1.00 96.88 73 VAL A N 1
ATOM 594 C CA . VAL A 1 73 ? 6.043 -2.475 -21.507 1.00 96.88 73 VAL A CA 1
ATOM 595 C C . VAL A 1 73 ? 6.736 -3.433 -20.539 1.00 96.88 73 VAL A C 1
ATOM 597 O O . VAL A 1 73 ? 7.554 -3.019 -19.711 1.00 96.88 73 VAL A O 1
ATOM 600 N N . ASP A 1 74 ? 6.408 -4.719 -20.630 1.00 95.69 74 ASP A N 1
ATOM 601 C CA . ASP A 1 74 ? 7.092 -5.784 -19.894 1.00 95.69 74 ASP A CA 1
ATOM 602 C C . ASP A 1 74 ? 8.429 -6.199 -20.548 1.00 95.69 74 ASP A C 1
ATOM 604 O O . ASP A 1 74 ? 8.883 -5.641 -21.557 1.00 95.69 74 ASP A O 1
ATOM 608 N N . HIS A 1 75 ? 9.075 -7.216 -19.974 1.00 94.62 75 HIS A N 1
ATOM 609 C CA . HIS A 1 75 ? 10.343 -7.748 -20.475 1.00 94.62 75 HIS A CA 1
ATOM 610 C C . HIS A 1 75 ? 10.265 -8.317 -21.907 1.00 94.62 75 HIS A C 1
ATOM 612 O O . HIS A 1 75 ? 11.291 -8.399 -22.576 1.00 94.62 75 HIS A O 1
ATOM 618 N N . ASN A 1 76 ? 9.072 -8.670 -22.401 1.00 94.62 76 ASN A N 1
ATOM 619 C CA . ASN A 1 76 ? 8.841 -9.141 -23.770 1.00 94.62 76 ASN A CA 1
ATOM 620 C C . ASN A 1 76 ? 8.441 -8.005 -24.729 1.00 94.62 76 ASN A C 1
ATOM 622 O O . ASN A 1 76 ? 8.199 -8.264 -25.905 1.00 94.62 76 ASN A O 1
ATOM 626 N N . GLY A 1 77 ? 8.347 -6.760 -24.247 1.00 94.19 77 GLY A N 1
ATOM 627 C CA . GLY A 1 77 ? 7.879 -5.619 -25.041 1.00 94.19 77 GLY A CA 1
ATOM 628 C C . GLY A 1 77 ? 6.357 -5.550 -25.168 1.00 94.19 77 GLY A C 1
ATOM 629 O O . GLY A 1 77 ? 5.838 -4.805 -25.995 1.00 94.19 77 GLY A O 1
ATOM 630 N N . LYS A 1 78 ? 5.609 -6.315 -24.364 1.00 96.00 78 LYS A N 1
ATOM 631 C CA . LYS A 1 78 ? 4.149 -6.242 -24.370 1.00 96.00 78 LYS A CA 1
ATOM 632 C C . LYS A 1 78 ? 3.694 -5.032 -23.547 1.00 96.00 78 LYS A C 1
ATOM 634 O O . LYS A 1 78 ? 4.113 -4.912 -22.393 1.00 96.00 78 LYS A O 1
ATOM 639 N N . PRO A 1 79 ? 2.800 -4.174 -24.069 1.00 96.81 79 PRO A N 1
ATOM 640 C CA . PRO A 1 79 ? 2.230 -3.077 -23.297 1.00 96.81 79 PRO A CA 1
ATOM 641 C C . PRO A 1 79 ? 1.503 -3.572 -22.047 1.00 96.81 79 PRO A C 1
ATOM 643 O O . PRO A 1 79 ? 0.693 -4.503 -22.100 1.00 96.81 79 PRO A O 1
ATOM 646 N N . ILE A 1 80 ? 1.767 -2.911 -20.924 1.00 96.19 80 ILE A N 1
ATOM 647 C CA . ILE A 1 80 ? 1.139 -3.182 -19.634 1.00 96.19 80 ILE A CA 1
ATOM 648 C C . ILE A 1 80 ? 0.584 -1.890 -19.040 1.00 96.19 80 ILE A C 1
ATOM 650 O O . ILE A 1 80 ? 1.197 -0.829 -19.109 1.00 96.19 80 ILE A O 1
ATOM 654 N N . LYS A 1 81 ? -0.590 -1.976 -18.407 1.00 94.12 81 LYS A N 1
ATOM 655 C CA . LYS A 1 81 ? -1.188 -0.824 -17.713 1.00 94.12 81 LYS A CA 1
ATOM 656 C C . LYS A 1 81 ? -0.415 -0.474 -16.442 1.00 94.12 81 LYS A C 1
ATOM 658 O O . LYS A 1 81 ? -0.255 0.693 -16.103 1.00 94.12 81 LYS A O 1
ATOM 663 N N . ALA A 1 82 ? 0.018 -1.498 -15.716 1.00 92.81 82 ALA A N 1
ATOM 664 C CA . ALA A 1 82 ? 0.791 -1.364 -14.498 1.00 92.81 82 ALA A CA 1
ATOM 665 C C . ALA A 1 82 ? 1.559 -2.664 -14.227 1.00 92.81 82 ALA A C 1
ATOM 667 O O . ALA A 1 82 ? 1.166 -3.729 -14.697 1.00 92.81 82 ALA A O 1
ATOM 668 N N . TYR A 1 83 ? 2.644 -2.562 -13.464 1.00 95.75 83 TYR A N 1
ATOM 669 C CA . TYR A 1 83 ? 3.477 -3.698 -13.074 1.00 95.75 83 TYR A CA 1
ATOM 670 C C . TYR A 1 83 ? 3.308 -3.972 -11.580 1.00 95.75 83 TYR A C 1
ATOM 672 O O . TYR A 1 83 ? 3.601 -3.090 -10.765 1.00 95.75 83 TYR A O 1
ATOM 680 N N . ASP A 1 84 ? 2.795 -5.152 -11.248 1.00 97.00 84 ASP A N 1
ATOM 681 C CA . ASP A 1 84 ? 2.506 -5.559 -9.876 1.00 97.00 84 ASP A CA 1
ATOM 682 C C . ASP A 1 84 ? 3.790 -5.992 -9.163 1.00 97.00 84 ASP A C 1
ATOM 684 O O . ASP A 1 84 ? 4.530 -6.843 -9.650 1.00 97.00 84 ASP A O 1
ATOM 688 N N . LEU A 1 85 ? 4.060 -5.382 -8.013 1.00 97.88 85 LEU A N 1
ATOM 689 C CA . LEU A 1 85 ? 5.169 -5.719 -7.125 1.00 97.88 85 LEU A CA 1
ATOM 690 C C . LEU A 1 85 ? 4.679 -6.237 -5.767 1.00 97.88 85 LEU A C 1
ATOM 692 O O . LEU A 1 85 ? 5.493 -6.378 -4.861 1.00 97.88 85 LEU A O 1
ATOM 696 N N . THR A 1 86 ? 3.379 -6.506 -5.605 1.00 97.56 86 THR A N 1
ATOM 697 C CA . THR A 1 86 ? 2.758 -6.825 -4.310 1.00 97.56 86 THR A CA 1
ATOM 698 C C . THR A 1 86 ? 3.496 -7.941 -3.572 1.00 97.56 86 THR A C 1
ATOM 700 O O . THR A 1 86 ? 3.929 -7.720 -2.446 1.00 97.56 86 THR A O 1
ATOM 703 N N . GLU A 1 87 ? 3.741 -9.082 -4.221 1.00 97.06 87 GLU A N 1
ATOM 704 C CA . GLU A 1 87 ? 4.444 -10.212 -3.595 1.00 97.06 87 GLU A CA 1
ATOM 705 C C . GLU A 1 87 ? 5.882 -9.853 -3.181 1.00 97.06 87 GLU A C 1
ATOM 707 O O . GLU A 1 87 ? 6.290 -10.109 -2.050 1.00 97.06 87 GLU A O 1
ATOM 712 N N . GLU A 1 88 ? 6.648 -9.198 -4.062 1.00 97.38 88 GLU A N 1
ATOM 713 C CA . GLU A 1 88 ? 8.037 -8.808 -3.777 1.00 97.38 88 GLU A CA 1
ATOM 714 C C . GLU A 1 88 ? 8.115 -7.792 -2.623 1.00 97.38 88 GLU A C 1
ATOM 716 O O . GLU A 1 88 ? 9.045 -7.836 -1.811 1.00 97.38 88 GLU A O 1
ATOM 721 N N . ILE A 1 89 ? 7.147 -6.876 -2.535 1.00 97.75 89 ILE A N 1
ATOM 722 C CA . ILE A 1 89 ? 7.072 -5.910 -1.439 1.00 97.75 89 ILE A CA 1
ATOM 723 C C . ILE A 1 89 ? 6.638 -6.583 -0.145 1.00 97.75 89 ILE A C 1
ATOM 725 O O . ILE A 1 89 ? 7.281 -6.336 0.874 1.00 97.75 89 ILE A O 1
ATOM 729 N N . ASP A 1 90 ? 5.618 -7.441 -0.171 1.00 95.62 90 ASP A N 1
ATOM 730 C CA . ASP A 1 90 ? 5.150 -8.154 1.016 1.00 95.62 90 ASP A CA 1
ATOM 731 C C . ASP A 1 90 ? 6.279 -8.981 1.646 1.00 95.62 90 ASP A C 1
ATOM 733 O O . ASP A 1 90 ? 6.491 -8.884 2.856 1.00 95.62 90 ASP A O 1
ATOM 737 N N . GLU A 1 91 ? 7.098 -9.677 0.848 1.00 96.00 91 GLU A N 1
ATOM 738 C CA . GLU A 1 91 ? 8.298 -10.368 1.344 1.00 96.00 91 GLU A CA 1
ATOM 739 C C . GLU A 1 91 ? 9.285 -9.422 2.048 1.00 96.00 91 GLU A C 1
ATOM 741 O O . GLU A 1 91 ? 9.800 -9.744 3.120 1.00 96.00 91 GLU A O 1
ATOM 746 N N . LYS A 1 92 ? 9.528 -8.227 1.492 1.00 95.25 92 LYS A N 1
ATOM 747 C CA . LYS A 1 92 ? 10.450 -7.236 2.081 1.00 95.25 92 LYS A CA 1
ATOM 748 C C . LYS A 1 92 ? 9.934 -6.641 3.390 1.00 95.25 92 LYS A C 1
ATOM 750 O O . LYS A 1 92 ? 10.745 -6.203 4.204 1.00 95.25 92 LYS A O 1
ATOM 755 N N . VAL A 1 93 ? 8.617 -6.601 3.599 1.00 94.12 93 VAL A N 1
ATOM 756 C CA . VAL A 1 93 ? 8.004 -5.958 4.776 1.00 94.12 93 VAL A CA 1
ATOM 757 C C . VAL A 1 93 ? 7.506 -6.936 5.839 1.00 94.12 93 VAL A C 1
ATOM 759 O O . VAL A 1 93 ? 7.099 -6.482 6.909 1.00 94.12 93 VAL A O 1
ATOM 762 N N . LYS A 1 94 ? 7.582 -8.257 5.608 1.00 88.25 94 LYS A N 1
ATOM 763 C CA . LYS A 1 94 ? 7.136 -9.302 6.554 1.00 88.25 94 LYS A CA 1
ATOM 764 C C . LYS A 1 94 ? 7.582 -9.065 8.002 1.00 88.25 94 LYS A C 1
ATOM 766 O O . LYS A 1 94 ? 6.775 -9.222 8.909 1.00 88.25 94 LYS A O 1
ATOM 771 N N . GLY A 1 95 ? 8.833 -8.652 8.228 1.00 81.81 95 GLY A N 1
ATOM 772 C CA . GLY A 1 95 ? 9.361 -8.382 9.574 1.00 81.81 95 GLY A CA 1
ATOM 773 C C . GLY A 1 95 ? 8.958 -7.027 10.172 1.00 81.81 95 GLY A C 1
ATOM 774 O O . GLY A 1 95 ? 8.923 -6.886 11.387 1.00 81.81 95 GLY A O 1
ATOM 775 N N . ALA A 1 96 ? 8.623 -6.038 9.341 1.00 82.19 96 ALA A N 1
ATOM 776 C CA . ALA A 1 96 ? 8.248 -4.690 9.781 1.00 82.19 96 ALA A CA 1
ATOM 777 C C . ALA A 1 96 ? 6.756 -4.561 10.144 1.00 82.19 96 ALA A C 1
ATOM 779 O O . ALA A 1 96 ? 6.346 -3.566 10.742 1.00 82.19 96 ALA A O 1
ATOM 780 N N . LEU A 1 97 ? 5.941 -5.548 9.757 1.00 76.25 97 LEU A N 1
ATOM 781 C CA . LEU A 1 97 ? 4.489 -5.571 9.958 1.00 76.25 97 LEU A CA 1
ATOM 782 C C . LEU A 1 97 ? 4.017 -6.670 10.922 1.00 76.25 97 LEU A C 1
ATOM 784 O O . LEU A 1 97 ? 2.813 -6.826 11.103 1.00 76.25 97 LEU A O 1
ATOM 788 N N . ALA A 1 98 ? 4.937 -7.426 11.526 1.00 60.81 98 ALA A N 1
ATOM 789 C CA . ALA A 1 98 ? 4.643 -8.563 12.401 1.00 60.81 98 ALA A CA 1
ATOM 790 C C . ALA A 1 98 ? 4.227 -8.185 13.845 1.00 60.81 98 ALA A C 1
ATOM 792 O O . ALA A 1 98 ? 4.325 -9.023 14.739 1.00 60.81 98 ALA A O 1
ATOM 793 N N . GLU A 1 99 ? 3.744 -6.960 14.075 1.00 45.75 99 GLU A N 1
ATOM 794 C CA . GLU A 1 99 ? 3.251 -6.475 15.380 1.00 45.75 99 GLU A CA 1
ATOM 795 C C . GLU A 1 99 ? 1.728 -6.287 15.404 1.00 45.75 99 GLU A C 1
ATOM 797 O O . GLU A 1 99 ? 1.200 -5.513 14.565 1.00 45.75 99 GLU A O 1
#

pLDDT: mean 94.74, std 6.87, range [45.75, 98.31]

Foldseek 3Di:
DDADDDCDDPPNVVLVVVCPPHDPVVCCVPQNCNRPSNVVVVQVVVLLPVVVVVVVVVCDVVCQWHDDPPFIAGSVRHTDPDDYCHVVSCVVCVVVPVD

Secondary structure (DSSP, 8-state):
-B----SSSTTHHHHHHTTTTS-HHHHHHHTGGG-HHHHHHHHHHHHHHHHHHHHHHHHHHTTSEEEETTEEEETTS-B-S--B-HHHHHHHHTTTS--